Protein AF-A0A5K1D050-F1 (afdb_monomer)

Mean predicted aligned error: 5.36 Å

Secondary structure (DSSP, 8-state):
-HHHHHHHHHHHHHHHHHHHHHHHHHHHHHHEEE-TTT--EEEPPTT--EEE-TTT--EEETTT--B-SSSTT-

Structure (mmCIF, N/CA/C/O backbone):
data_AF-A0A5K1D050-F1
#
_entry.id   AF-A0A5K1D050-F1
#
loop_
_atom_site.group_PDB
_atom_site.id
_atom_site.type_symbol
_atom_site.label_atom_id
_atom_site.label_alt_id
_atom_site.label_comp_id
_atom_site.label_asym_id
_atom_site.label_entity_id
_atom_site.label_seq_id
_atom_site.pdbx_PDB_ins_code
_atom_site.Cartn_x
_atom_site.Cartn_y
_atom_site.Cartn_z
_atom_site.occupancy
_atom_site.B_iso_or_equiv
_atom_site.auth_seq_id
_atom_site.auth_comp_id
_atom_site.auth_asym_id
_atom_site.auth_atom_id
_atom_site.pdbx_PDB_model_num
ATOM 1 N N . GLU A 1 1 ? -23.499 -3.894 40.601 1.00 70.31 1 GLU A N 1
ATOM 2 C CA . GLU A 1 1 ? -23.083 -2.513 40.249 1.00 70.31 1 GLU A CA 1
ATOM 3 C C . GLU A 1 1 ? -21.645 -2.349 39.733 1.00 70.31 1 GLU A C 1
ATOM 5 O O . GLU A 1 1 ? -21.491 -2.053 38.551 1.00 70.31 1 GLU A O 1
ATOM 10 N N . ARG A 1 2 ? -20.582 -2.558 40.531 1.00 79.25 2 ARG A N 1
ATOM 11 C CA . ARG A 1 2 ? -19.183 -2.271 40.116 1.00 79.25 2 ARG A CA 1
ATOM 12 C C . ARG A 1 2 ? -18.715 -3.038 38.867 1.00 79.25 2 ARG A C 1
ATOM 14 O O . ARG A 1 2 ? -18.210 -2.420 37.937 1.00 79.25 2 ARG A O 1
ATOM 21 N N . GLN A 1 3 ? -18.961 -4.349 38.805 1.00 79.75 3 GLN A N 1
ATOM 22 C CA . GLN A 1 3 ? -18.595 -5.182 37.647 1.00 79.75 3 GLN A CA 1
ATOM 23 C C . GLN A 1 3 ? -19.294 -4.740 36.349 1.00 79.75 3 GLN A C 1
ATOM 25 O O . GLN A 1 3 ? -18.653 -4.643 35.310 1.00 79.75 3 GLN A O 1
ATOM 30 N N . LYS A 1 4 ? -20.587 -4.381 36.402 1.00 82.38 4 LYS A N 1
ATOM 31 C CA . LYS A 1 4 ? -21.326 -3.872 35.229 1.00 82.38 4 LYS A CA 1
ATOM 32 C C . LYS A 1 4 ? -20.746 -2.552 34.706 1.00 82.38 4 LYS A C 1
ATOM 34 O O . LYS A 1 4 ? -20.703 -2.340 33.498 1.00 82.38 4 LYS A O 1
ATOM 39 N N . ARG A 1 5 ? -20.294 -1.661 35.599 1.00 85.69 5 ARG A N 1
ATOM 40 C CA . ARG A 1 5 ? -19.626 -0.403 35.213 1.00 85.69 5 ARG A CA 1
ATOM 41 C C . ARG A 1 5 ? -18.276 -0.663 34.545 1.00 85.69 5 ARG A C 1
ATOM 43 O O . ARG A 1 5 ? -17.968 0.004 33.562 1.00 85.69 5 ARG A O 1
ATOM 50 N N . GLN A 1 6 ? -17.525 -1.641 35.048 1.00 86.38 6 GLN A N 1
ATOM 51 C CA . GLN A 1 6 ? -16.235 -2.044 34.490 1.00 86.38 6 GLN A CA 1
ATOM 52 C C . GLN A 1 6 ? -16.392 -2.662 33.093 1.00 86.38 6 GLN A C 1
ATOM 54 O O . GLN A 1 6 ? -15.789 -2.162 32.153 1.00 86.38 6 GLN A O 1
ATOM 59 N N . LEU A 1 7 ? -17.328 -3.604 32.917 1.00 86.94 7 LEU A N 1
ATOM 60 C CA . LEU A 1 7 ? -17.655 -4.191 31.608 1.00 86.94 7 LEU A CA 1
ATOM 61 C C . LEU A 1 7 ? -18.034 -3.129 30.558 1.00 86.94 7 LEU A C 1
ATOM 63 O O . LEU A 1 7 ? -17.584 -3.191 29.417 1.00 86.94 7 LEU A O 1
ATOM 67 N N . LYS A 1 8 ? -18.825 -2.114 30.938 1.00 92.44 8 LYS A N 1
ATOM 68 C CA . LYS A 1 8 ? -19.162 -0.990 30.043 1.00 92.44 8 LYS A CA 1
ATOM 69 C C . LYS A 1 8 ? -17.951 -0.118 29.696 1.00 92.44 8 LYS A C 1
ATOM 71 O O . LYS A 1 8 ? -17.902 0.429 28.599 1.00 92.44 8 LYS A O 1
ATOM 76 N N . ALA A 1 9 ? -17.012 0.068 30.623 1.00 93.62 9 ALA A N 1
ATOM 77 C CA . ALA A 1 9 ? -15.790 0.827 30.363 1.00 93.62 9 ALA A CA 1
ATOM 78 C C . ALA A 1 9 ? -14.854 0.073 29.408 1.00 93.62 9 ALA A C 1
ATOM 80 O O . ALA A 1 9 ? -14.342 0.678 28.469 1.00 93.62 9 ALA A O 1
ATOM 81 N N . ASP A 1 10 ? -14.713 -1.240 29.595 1.00 95.19 10 ASP A N 1
ATOM 82 C CA . ASP A 1 10 ? -13.911 -2.100 28.722 1.00 95.19 10 ASP A CA 1
ATOM 83 C C . ASP A 1 10 ? -14.473 -2.132 27.298 1.00 95.19 10 ASP A C 1
ATOM 85 O O . ASP A 1 10 ? -13.719 -2.034 26.332 1.00 95.19 10 ASP A O 1
ATOM 89 N N . GLN A 1 11 ? -15.802 -2.202 27.161 1.00 96.06 11 GLN A N 1
ATOM 90 C CA . GLN A 1 11 ? -16.469 -2.134 25.862 1.00 96.06 11 GLN A CA 1
ATOM 91 C C . GLN A 1 11 ? -16.170 -0.812 25.138 1.00 96.06 11 GLN A C 1
ATOM 93 O O . GLN A 1 11 ? -15.719 -0.834 23.996 1.00 96.06 11 GLN A O 1
ATOM 98 N N . ARG A 1 12 ? -16.319 0.333 25.822 1.00 95.56 12 ARG A N 1
ATOM 99 C CA . ARG A 1 12 ? -15.983 1.649 25.246 1.00 95.56 12 ARG A CA 1
ATOM 100 C C . ARG A 1 12 ? -14.519 1.753 24.828 1.00 95.56 12 ARG A C 1
ATOM 102 O O . ARG A 1 12 ? -14.215 2.378 23.818 1.00 95.56 12 ARG A O 1
ATOM 109 N N . ARG A 1 13 ? -13.606 1.158 25.600 1.00 96.81 13 ARG A N 1
ATOM 110 C CA . ARG A 1 13 ? -12.182 1.151 25.257 1.00 96.81 13 ARG A CA 1
ATOM 111 C C . ARG A 1 13 ? -11.917 0.350 23.983 1.00 96.81 13 ARG A C 1
ATOM 113 O O . ARG A 1 13 ? -11.241 0.857 23.099 1.00 96.81 13 ARG A O 1
ATOM 120 N N . LYS A 1 14 ? -12.509 -0.841 23.852 1.00 97.25 14 LYS A N 1
ATOM 121 C CA . LYS A 1 14 ? -12.407 -1.658 22.630 1.00 97.25 14 LYS A CA 1
ATOM 122 C C . LYS A 1 14 ? -12.965 -0.939 21.403 1.00 97.25 14 LYS A C 1
ATOM 124 O O . LYS A 1 14 ? -12.373 -1.013 20.332 1.00 97.25 14 LYS A O 1
ATOM 129 N N . GLU A 1 15 ? -14.085 -0.238 21.559 1.00 97.75 15 GLU A N 1
ATOM 130 C CA . GLU A 1 15 ? -14.677 0.567 20.485 1.00 97.75 15 GLU A CA 1
ATOM 131 C C . GLU A 1 15 ? -13.746 1.704 20.052 1.00 97.75 15 GLU A C 1
ATOM 133 O O . GLU A 1 15 ? -13.522 1.888 18.858 1.00 97.75 15 GLU A O 1
ATOM 138 N N . LEU A 1 16 ? -13.149 2.424 21.007 1.00 97.62 16 LEU A N 1
ATOM 139 C CA . LEU A 1 16 ? -12.173 3.473 20.712 1.00 97.62 16 LEU A CA 1
ATOM 140 C C . LEU A 1 16 ? -10.929 2.918 20.004 1.00 97.62 16 LEU A C 1
ATOM 142 O O . LEU A 1 16 ? -10.470 3.503 19.025 1.00 97.62 16 LEU A O 1
ATOM 146 N N . ASP A 1 17 ? -10.407 1.781 20.464 1.00 98.12 17 ASP A N 1
ATOM 147 C CA . ASP A 1 17 ? -9.248 1.130 19.850 1.00 98.12 17 ASP A CA 1
ATOM 148 C C . ASP A 1 17 ? -9.550 0.708 18.403 1.00 98.12 17 ASP A C 1
ATOM 150 O O . ASP A 1 17 ? -8.734 0.940 17.509 1.00 98.12 17 ASP A O 1
ATOM 154 N N . LEU A 1 18 ? -10.750 0.177 18.140 1.00 97.75 18 LEU A N 1
ATOM 155 C CA . LEU A 1 18 ? -11.193 -0.168 16.787 1.00 97.75 18 LEU A CA 1
ATOM 156 C C . LEU A 1 18 ? -11.296 1.071 15.885 1.00 97.75 18 LEU A C 1
ATOM 158 O O . LEU A 1 18 ? -10.827 1.048 14.747 1.00 97.75 18 LEU A O 1
ATOM 162 N N . ILE A 1 19 ? -11.873 2.166 16.390 1.00 98.12 19 ILE A N 1
ATOM 163 C CA . ILE A 1 19 ? -11.949 3.438 15.658 1.00 98.12 19 ILE A CA 1
ATOM 164 C C . ILE A 1 19 ? -10.541 3.923 15.301 1.00 98.12 19 ILE A C 1
ATOM 166 O O . ILE A 1 19 ? -10.280 4.254 14.144 1.00 98.12 19 ILE A O 1
ATOM 170 N N . ASN A 1 20 ? -9.616 3.909 16.261 1.00 98.06 20 ASN A N 1
ATOM 171 C CA . ASN A 1 20 ? -8.235 4.334 16.041 1.00 98.06 20 ASN A CA 1
ATOM 172 C C . ASN A 1 20 ? -7.519 3.467 14.996 1.00 98.06 20 ASN A C 1
ATOM 174 O O . ASN A 1 20 ? -6.806 4.000 14.145 1.00 98.06 20 ASN A O 1
ATOM 178 N N . GLN A 1 21 ? -7.745 2.150 15.001 1.00 97.94 21 GLN A N 1
ATOM 179 C CA . GLN A 1 21 ? -7.202 1.245 13.985 1.00 97.94 21 GLN A CA 1
ATOM 180 C C . GLN A 1 21 ? -7.738 1.567 12.583 1.00 97.94 21 GLN A C 1
ATOM 182 O O . GLN A 1 21 ? -6.956 1.663 11.637 1.00 97.94 21 GLN A O 1
ATOM 187 N N . ILE A 1 22 ? -9.047 1.798 12.443 1.00 98.00 22 ILE A N 1
ATOM 188 C CA . ILE A 1 22 ? -9.661 2.162 11.156 1.00 98.00 22 ILE A CA 1
ATOM 189 C C . ILE A 1 22 ? -9.094 3.487 10.641 1.00 98.00 22 ILE A C 1
ATOM 191 O O . ILE A 1 22 ? -8.733 3.594 9.466 1.00 98.00 22 ILE A O 1
ATOM 195 N N . LEU A 1 23 ? -8.997 4.496 11.510 1.00 98.19 23 LEU A N 1
ATOM 196 C CA . LEU A 1 23 ? -8.446 5.802 11.152 1.00 98.19 23 LEU A CA 1
ATOM 197 C C . LEU A 1 23 ? -6.978 5.697 10.728 1.00 98.19 23 LEU A C 1
ATOM 199 O O . LEU A 1 23 ? -6.596 6.290 9.722 1.00 98.19 23 LEU A O 1
ATOM 203 N N . SER A 1 24 ? -6.184 4.896 11.440 1.00 97.31 24 SER A N 1
ATOM 204 C CA . SER A 1 24 ? -4.782 4.646 11.100 1.00 97.31 24 SER A CA 1
ATOM 205 C C 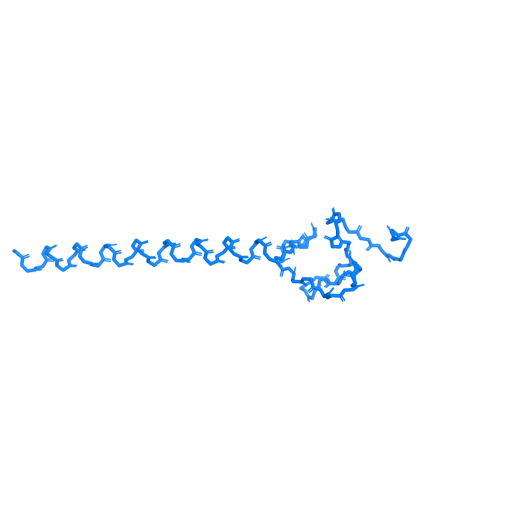. SER A 1 24 ? -4.635 4.002 9.717 1.00 97.31 24 SER A C 1
ATOM 207 O O . SER A 1 24 ? -3.901 4.520 8.876 1.00 97.31 24 SER A O 1
ATOM 209 N N . VAL A 1 25 ? -5.388 2.935 9.426 1.00 96.31 25 VAL A 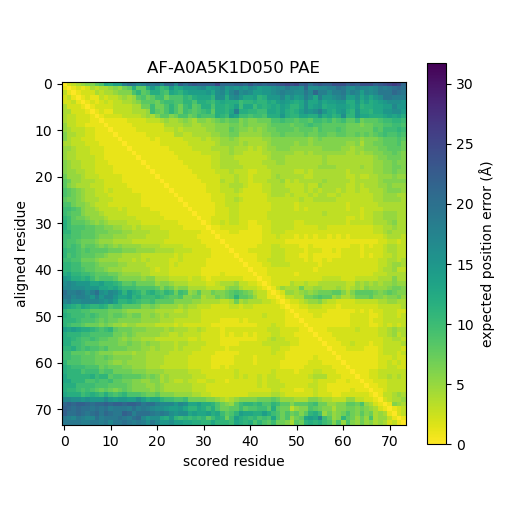N 1
ATOM 210 C CA . VAL A 1 25 ? -5.351 2.269 8.110 1.00 96.31 25 VAL A CA 1
ATOM 211 C C . VAL A 1 25 ? -5.804 3.214 6.996 1.00 96.31 25 VAL A C 1
ATOM 213 O O . VAL A 1 25 ? -5.176 3.277 5.939 1.00 96.31 25 VAL A O 1
ATOM 216 N N . LYS A 1 26 ? -6.870 3.986 7.230 1.00 96.88 26 LYS A N 1
ATOM 217 C CA . LYS A 1 26 ? -7.365 4.975 6.266 1.00 96.88 26 LYS A CA 1
ATOM 218 C C . LYS A 1 26 ? -6.299 6.016 5.930 1.00 96.88 26 LYS A C 1
ATOM 220 O O . LYS A 1 26 ? -6.157 6.380 4.765 1.00 96.88 26 LYS A O 1
ATOM 225 N N . GLU A 1 27 ? -5.551 6.475 6.928 1.00 97.44 27 GLU A N 1
ATOM 226 C CA . GLU A 1 27 ? -4.485 7.452 6.731 1.00 97.44 27 GLU A CA 1
ATOM 227 C C . GLU A 1 27 ? -3.328 6.872 5.914 1.00 97.44 27 GLU A C 1
ATOM 229 O O . GLU A 1 27 ? -2.895 7.498 4.948 1.00 97.44 27 GLU A O 1
ATOM 234 N N . VAL A 1 28 ? -2.907 5.636 6.207 1.00 95.88 28 VAL A N 1
ATOM 235 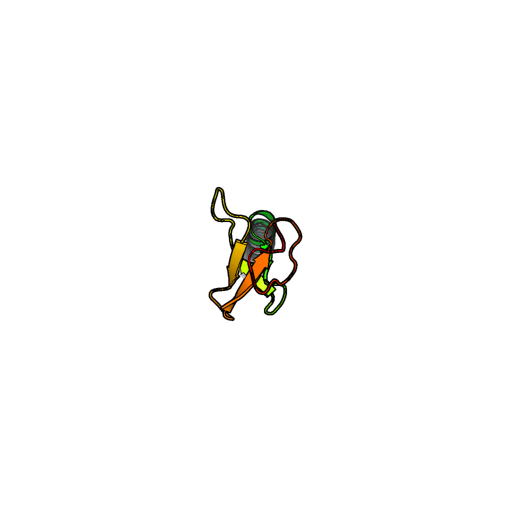C CA . VAL A 1 28 ? -1.899 4.923 5.404 1.00 95.88 28 VAL A CA 1
ATOM 236 C C . VAL A 1 28 ? -2.327 4.852 3.938 1.00 95.88 28 VAL A C 1
ATOM 238 O O . VAL A 1 28 ? -1.544 5.193 3.054 1.00 95.88 28 VAL A O 1
ATOM 241 N N . LEU A 1 29 ? -3.576 4.475 3.657 1.00 94.00 29 LEU A N 1
ATOM 242 C CA . LEU A 1 29 ? -4.095 4.388 2.286 1.00 94.00 29 LEU A CA 1
ATOM 243 C C . LEU A 1 29 ? -4.247 5.755 1.603 1.00 94.00 29 LEU A C 1
ATOM 245 O O . LEU A 1 29 ? -4.211 5.832 0.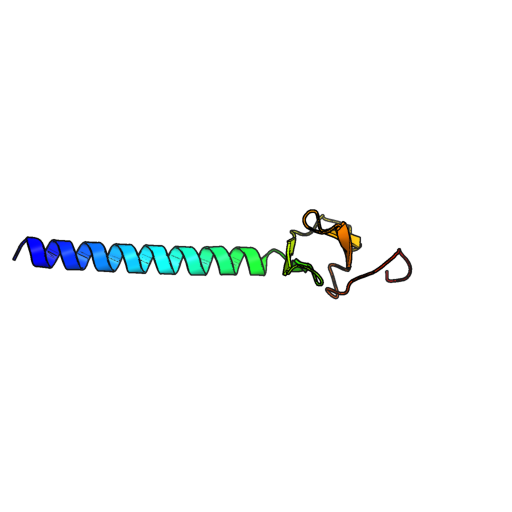376 1.00 94.00 29 LEU A O 1
ATOM 249 N N . ARG A 1 30 ? -4.408 6.835 2.374 1.00 94.69 30 ARG A N 1
ATOM 250 C CA . ARG A 1 30 ? -4.489 8.206 1.853 1.00 94.69 30 ARG A CA 1
ATOM 251 C C . ARG A 1 30 ? -3.133 8.708 1.363 1.00 94.69 30 ARG A C 1
ATOM 253 O O . ARG A 1 30 ? -3.076 9.401 0.348 1.00 94.69 30 ARG A O 1
ATOM 260 N N . VAL A 1 31 ? -2.059 8.384 2.083 1.00 94.00 31 VAL A N 1
ATOM 261 C CA . VAL A 1 31 ? -0.703 8.904 1.817 1.00 94.00 31 VAL A CA 1
ATOM 262 C C . VAL A 1 31 ? 0.174 7.959 0.992 1.00 94.00 31 VAL A C 1
ATOM 264 O O . VAL A 1 31 ? 1.297 8.312 0.636 1.00 94.00 31 VAL A O 1
ATOM 267 N N . SER A 1 32 ? -0.334 6.777 0.651 1.00 95.19 32 SER A N 1
ATOM 268 C CA . SER A 1 32 ? 0.377 5.764 -0.131 1.00 95.19 32 SER A CA 1
ATOM 269 C C . SER A 1 32 ? -0.402 5.353 -1.383 1.00 95.19 32 SER A C 1
ATOM 271 O O . SER A 1 32 ? -1.562 5.719 -1.588 1.00 95.19 32 SER A O 1
ATOM 273 N N . LYS A 1 33 ? 0.245 4.574 -2.250 1.00 95.19 33 LYS A N 1
ATOM 274 C CA . LYS A 1 33 ? -0.400 3.852 -3.350 1.00 95.19 33 LYS A CA 1
ATOM 275 C C . LYS A 1 33 ? -0.179 2.361 -3.187 1.00 95.19 33 LYS A C 1
ATOM 277 O O . LYS A 1 33 ? 0.900 1.923 -2.806 1.00 95.19 33 LYS A O 1
ATOM 282 N N . GLN A 1 34 ? -1.201 1.574 -3.495 1.00 97.00 34 GLN A N 1
ATOM 283 C CA . GLN A 1 34 ? -1.090 0.123 -3.448 1.00 97.00 34 GLN A CA 1
ATOM 284 C C . GLN A 1 34 ? -0.436 -0.402 -4.720 1.00 97.00 34 GLN A C 1
ATOM 286 O O . GLN A 1 34 ? -0.921 -0.127 -5.819 1.00 97.00 34 GLN A O 1
ATOM 291 N N . CYS A 1 35 ? 0.608 -1.218 -4.555 1.00 97.00 35 CYS A N 1
ATOM 292 C CA . CYS A 1 35 ? 1.248 -1.933 -5.651 1.00 97.00 35 CYS A CA 1
ATOM 293 C C . CYS A 1 35 ? 0.183 -2.641 -6.512 1.00 97.00 35 CYS A C 1
ATOM 295 O O . CYS A 1 35 ? -0.637 -3.387 -5.965 1.00 97.00 35 CYS A O 1
ATOM 297 N N . PRO A 1 36 ? 0.180 -2.464 -7.845 1.00 96.94 36 PRO A N 1
ATOM 298 C CA . PRO A 1 36 ? -0.828 -3.077 -8.708 1.00 96.94 36 PRO A CA 1
ATOM 299 C C . PRO A 1 36 ? -0.809 -4.609 -8.650 1.00 96.94 36 PRO A C 1
ATOM 301 O O . PRO A 1 36 ? -1.878 -5.212 -8.760 1.00 96.94 36 PRO A O 1
ATOM 304 N N . SER A 1 37 ? 0.363 -5.205 -8.398 1.00 96.81 37 SER A N 1
ATOM 305 C CA . SER A 1 37 ? 0.573 -6.653 -8.305 1.00 96.81 37 SER A CA 1
ATOM 306 C C . SER A 1 37 ? 0.175 -7.217 -6.931 1.00 96.81 37 SER A C 1
ATOM 308 O O . SER A 1 37 ? -0.817 -7.931 -6.826 1.00 96.81 37 SER A O 1
ATOM 310 N N . CYS A 1 38 ? 0.872 -6.839 -5.850 1.00 97.38 38 CYS A N 1
ATOM 311 C CA . CYS A 1 38 ? 0.690 -7.469 -4.530 1.00 97.38 38 CYS A CA 1
ATOM 312 C C . CYS A 1 38 ? -0.121 -6.652 -3.506 1.00 97.38 38 CYS A C 1
ATOM 314 O O . CYS A 1 38 ? -0.293 -7.088 -2.372 1.00 97.38 38 CYS A O 1
ATOM 316 N N . LYS A 1 39 ? -0.599 -5.456 -3.870 1.00 96.56 39 LYS A N 1
ATOM 317 C CA . LYS A 1 39 ? -1.381 -4.532 -3.018 1.00 96.56 39 LYS A CA 1
ATOM 318 C C . LYS A 1 39 ? -0.672 -3.961 -1.782 1.00 96.56 39 LYS A C 1
ATOM 320 O O . LYS A 1 39 ? -1.302 -3.209 -1.037 1.00 96.56 39 LYS A O 1
ATOM 325 N N . MET A 1 40 ? 0.626 -4.224 -1.604 1.00 96.44 40 MET A N 1
ATOM 326 C CA . MET A 1 40 ? 1.449 -3.553 -0.590 1.00 96.44 40 MET A CA 1
ATOM 327 C C . MET A 1 40 ? 1.335 -2.029 -0.736 1.00 96.44 40 MET A C 1
ATOM 329 O O . MET A 1 40 ? 1.444 -1.511 -1.849 1.00 96.44 40 MET A O 1
ATOM 333 N N . ALA A 1 41 ? 1.114 -1.323 0.371 1.00 96.56 41 ALA A N 1
ATOM 334 C CA . ALA A 1 41 ? 1.093 0.134 0.409 1.00 96.56 41 ALA A CA 1
ATOM 335 C C . ALA A 1 41 ? 2.520 0.684 0.258 1.00 96.56 41 ALA A C 1
ATOM 337 O O . ALA A 1 41 ? 3.405 0.351 1.040 1.00 96.56 41 ALA A O 1
ATOM 338 N N . ILE A 1 42 ? 2.742 1.516 -0.756 1.00 95.62 42 ILE A N 1
ATOM 339 C CA . ILE A 1 42 ? 4.034 2.116 -1.090 1.00 95.62 42 ILE A CA 1
ATOM 340 C C . ILE A 1 42 ? 3.903 3.634 -0.986 1.00 95.62 42 ILE A C 1
ATOM 342 O O . ILE A 1 42 ? 3.051 4.235 -1.644 1.00 95.62 42 ILE A O 1
ATOM 346 N N . SER A 1 43 ? 4.743 4.258 -0.164 1.00 94.19 43 SER A N 1
ATOM 347 C CA . SER A 1 43 ? 4.832 5.718 -0.060 1.00 94.19 43 SER A CA 1
ATOM 348 C C . SER A 1 43 ? 5.568 6.305 -1.261 1.00 94.19 43 SER A C 1
ATOM 350 O O . SER A 1 43 ? 6.511 5.703 -1.778 1.00 94.19 43 SER A O 1
ATOM 352 N N . LYS A 1 44 ? 5.149 7.490 -1.708 1.00 90.94 44 LYS A N 1
ATOM 353 C CA . LYS A 1 44 ? 5.803 8.195 -2.815 1.00 90.94 44 LYS A CA 1
ATOM 354 C C . LYS A 1 44 ? 7.223 8.614 -2.430 1.00 90.94 44 LYS A C 1
ATOM 356 O O . LYS A 1 44 ? 7.425 9.149 -1.344 1.00 90.94 44 LYS A O 1
ATOM 361 N N . ILE A 1 45 ? 8.166 8.462 -3.355 1.00 88.06 45 ILE A N 1
ATOM 362 C CA . ILE A 1 45 ? 9.450 9.167 -3.302 1.00 88.06 45 ILE A CA 1
ATOM 363 C C . ILE A 1 45 ? 9.296 10.458 -4.111 1.00 88.06 45 ILE A C 1
ATOM 365 O O . ILE A 1 45 ? 8.824 10.435 -5.252 1.00 88.06 45 ILE A O 1
ATOM 369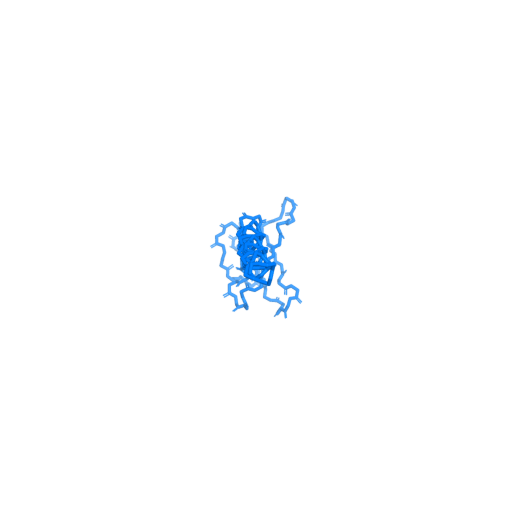 N N . GLU A 1 46 ? 9.648 11.594 -3.512 1.00 88.69 46 GLU A N 1
ATOM 370 C CA . GLU A 1 46 ? 9.543 12.896 -4.174 1.00 88.69 46 GLU A CA 1
ATOM 371 C C . GLU A 1 46 ? 10.318 12.927 -5.499 1.00 88.69 46 GLU A C 1
ATOM 373 O O . GLU A 1 46 ? 11.390 12.342 -5.638 1.00 88.69 46 GLU A O 1
ATOM 378 N N . GLY A 1 47 ? 9.739 13.586 -6.505 1.00 87.00 47 GLY A N 1
ATOM 379 C CA . GLY A 1 47 ? 10.348 13.727 -7.833 1.00 87.00 47 GLY A CA 1
ATOM 380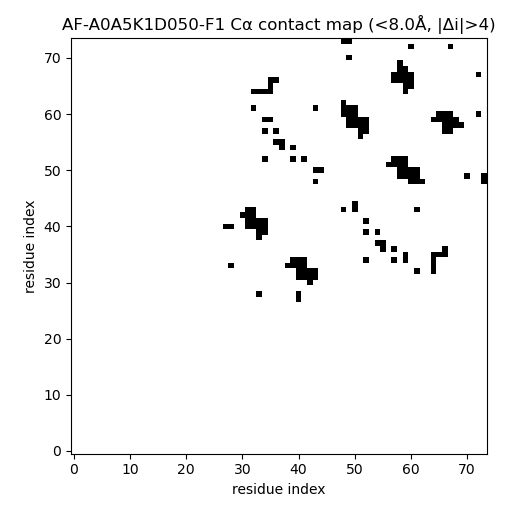 C C . GLY A 1 47 ? 10.337 12.485 -8.738 1.00 87.00 47 GLY A C 1
ATOM 381 O O . GLY A 1 47 ? 10.630 12.629 -9.922 1.00 87.00 47 GLY A O 1
ATOM 382 N N . CYS A 1 48 ? 9.944 11.294 -8.263 1.00 88.88 48 CYS A N 1
ATOM 383 C CA . CYS A 1 48 ? 9.931 10.080 -9.088 1.00 88.88 48 CYS A CA 1
ATOM 384 C C . CYS A 1 48 ? 8.529 9.468 -9.224 1.00 88.88 48 CYS A C 1
ATOM 386 O O . CYS A 1 48 ? 7.849 9.198 -8.236 1.00 88.88 48 CYS A O 1
ATOM 388 N N . ASN A 1 49 ? 8.090 9.213 -10.462 1.00 93.12 49 ASN A N 1
ATOM 389 C CA . ASN A 1 49 ? 6.856 8.460 -10.716 1.00 93.12 49 ASN A CA 1
ATOM 390 C C . ASN A 1 49 ? 7.122 6.974 -11.004 1.00 93.12 49 ASN A C 1
ATOM 392 O O . ASN A 1 49 ? 6.189 6.184 -10.888 1.00 93.12 49 ASN A O 1
ATOM 396 N N . LYS A 1 50 ? 8.359 6.590 -11.350 1.00 93.75 50 LYS A N 1
ATOM 397 C CA . LYS A 1 50 ? 8.781 5.195 -11.519 1.00 93.75 50 LYS A CA 1
ATOM 398 C C . LYS A 1 50 ? 9.145 4.616 -10.157 1.00 93.75 50 LYS A C 1
ATOM 400 O O . LYS A 1 50 ? 10.199 4.927 -9.614 1.00 93.75 50 LYS A O 1
ATOM 405 N N . MET A 1 51 ? 8.271 3.787 -9.607 1.00 94.75 51 MET A N 1
ATOM 406 C CA . MET A 1 51 ? 8.443 3.201 -8.279 1.00 94.75 51 MET A CA 1
ATOM 407 C C . MET A 1 51 ? 8.652 1.694 -8.388 1.00 94.75 51 MET A C 1
ATOM 409 O O . MET A 1 51 ? 8.086 1.057 -9.272 1.00 94.75 51 MET A O 1
ATOM 413 N N . GLU A 1 52 ? 9.432 1.125 -7.474 1.00 95.00 52 GLU A N 1
ATOM 414 C CA . GLU A 1 52 ? 9.627 -0.319 -7.327 1.00 95.00 52 GLU A CA 1
ATOM 415 C C . GLU A 1 52 ? 8.929 -0.805 -6.056 1.00 95.00 52 GLU A C 1
ATOM 417 O O . GLU A 1 52 ? 9.017 -0.177 -4.998 1.00 95.00 52 GLU A O 1
ATOM 422 N N . CYS A 1 53 ? 8.202 -1.917 -6.144 1.00 96.00 53 CYS A N 1
ATOM 423 C CA . CYS A 1 53 ? 7.604 -2.529 -4.968 1.00 96.00 53 CYS A CA 1
ATOM 424 C C . CYS A 1 53 ? 8.616 -3.418 -4.238 1.00 96.00 53 CYS A C 1
ATOM 426 O O . CYS A 1 53 ? 8.857 -4.540 -4.662 1.00 96.00 53 CYS A O 1
ATOM 428 N N . TRP A 1 54 ? 9.091 -2.991 -3.070 1.00 94.50 54 TRP A N 1
ATOM 429 C CA . TRP A 1 54 ? 10.017 -3.770 -2.230 1.00 94.50 54 TRP A CA 1
ATOM 430 C C . TRP A 1 54 ? 9.525 -5.170 -1.832 1.00 94.50 54 TRP A C 1
ATOM 432 O O . TRP A 1 54 ? 10.330 -6.039 -1.524 1.00 94.50 54 TRP A O 1
ATOM 442 N N . ASN A 1 55 ? 8.210 -5.401 -1.834 1.00 97.00 55 ASN A N 1
ATOM 443 C CA . ASN A 1 55 ? 7.636 -6.698 -1.479 1.00 97.00 55 ASN A CA 1
ATOM 444 C C . ASN A 1 55 ? 7.657 -7.715 -2.634 1.00 97.00 55 ASN A C 1
ATOM 446 O O . ASN A 1 55 ? 7.716 -8.911 -2.385 1.00 97.00 55 ASN A O 1
ATOM 450 N N . CYS A 1 56 ? 7.552 -7.268 -3.891 1.00 96.94 56 CYS A N 1
ATOM 451 C CA . CYS A 1 56 ? 7.399 -8.179 -5.039 1.00 96.94 56 CYS A CA 1
ATOM 452 C C . CYS A 1 56 ? 8.268 -7.840 -6.260 1.00 96.94 56 CYS A C 1
ATOM 454 O O . CYS A 1 56 ? 8.167 -8.516 -7.275 1.00 96.94 56 CYS A O 1
ATOM 456 N N . GLY A 1 57 ? 9.073 -6.779 -6.199 1.00 95.38 57 GLY A N 1
ATOM 457 C CA . GLY A 1 57 ? 9.941 -6.308 -7.282 1.00 95.38 57 GLY A CA 1
ATOM 458 C C . GLY A 1 57 ? 9.232 -5.594 -8.440 1.00 95.38 57 GLY A C 1
ATOM 459 O O . GLY A 1 57 ? 9.896 -5.017 -9.291 1.00 95.38 57 GLY A O 1
ATOM 460 N N . GLN A 1 58 ? 7.894 -5.584 -8.502 1.00 95.69 58 GLN A N 1
ATOM 461 C CA . GLN A 1 58 ? 7.176 -4.970 -9.625 1.00 95.69 58 GLN A CA 1
ATOM 462 C C . GLN A 1 58 ? 7.428 -3.457 -9.711 1.00 95.69 58 GLN A C 1
ATOM 464 O O . GLN A 1 58 ? 7.100 -2.713 -8.777 1.00 95.69 58 GLN A O 1
ATOM 469 N N . TYR A 1 59 ? 7.891 -2.992 -10.874 1.00 95.62 59 TYR A N 1
ATOM 470 C CA . TYR A 1 59 ? 7.886 -1.572 -11.215 1.00 95.62 59 TYR A CA 1
ATOM 471 C C . TYR A 1 59 ? 6.468 -1.093 -11.548 1.00 95.62 59 TYR A C 1
ATOM 473 O O . TYR A 1 59 ? 5.699 -1.781 -12.224 1.00 95.62 59 TYR A O 1
ATOM 481 N N . PHE A 1 60 ? 6.100 0.098 -11.081 1.00 96.25 60 PHE A N 1
ATOM 482 C CA . PHE A 1 60 ? 4.806 0.714 -11.372 1.00 96.25 60 PHE A CA 1
ATOM 483 C C . PHE A 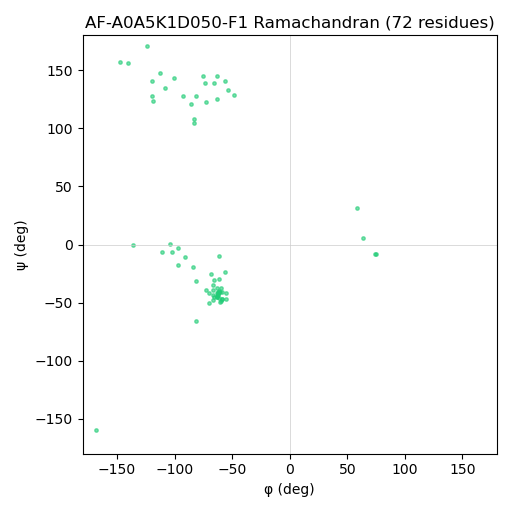1 60 ? 4.898 2.243 -11.436 1.00 96.25 60 PHE A C 1
ATOM 485 O O . PHE A 1 60 ? 5.788 2.866 -10.855 1.00 96.25 60 PHE A O 1
ATOM 492 N N . CYS A 1 61 ? 3.952 2.862 -12.140 1.00 95.31 61 CYS A N 1
ATOM 493 C CA . CYS A 1 61 ? 3.803 4.311 -12.177 1.00 95.31 61 CYS A CA 1
ATOM 494 C C . CYS A 1 61 ? 2.948 4.805 -11.009 1.00 95.31 61 CYS A C 1
ATOM 496 O O . CYS A 1 61 ? 1.770 4.466 -10.905 1.00 95.31 61 CYS A O 1
ATOM 498 N N . TYR A 1 62 ? 3.503 5.670 -10.161 1.00 94.62 62 TYR A N 1
ATOM 499 C CA . TYR A 1 62 ? 2.803 6.195 -8.986 1.00 94.62 62 TYR A CA 1
ATOM 500 C C . TYR A 1 62 ? 1.591 7.073 -9.340 1.00 94.62 62 TYR A C 1
ATOM 502 O O . TYR A 1 62 ? 0.614 7.120 -8.592 1.00 94.62 62 TYR A O 1
ATOM 510 N N . LYS A 1 63 ? 1.627 7.768 -10.490 1.00 92.81 63 LYS A N 1
ATOM 511 C CA . LYS A 1 63 ? 0.523 8.637 -10.937 1.00 92.81 63 LYS A CA 1
ATOM 512 C C . LYS A 1 63 ? -0.708 7.834 -11.352 1.00 92.81 63 LYS A C 1
ATOM 514 O O . LYS A 1 63 ? -1.807 8.141 -10.904 1.00 92.81 63 LYS A O 1
ATOM 519 N N . CYS A 1 64 ? -0.529 6.831 -12.212 1.00 93.56 64 CYS A N 1
ATOM 520 C CA . CYS A 1 64 ? -1.641 6.082 -12.808 1.00 93.56 6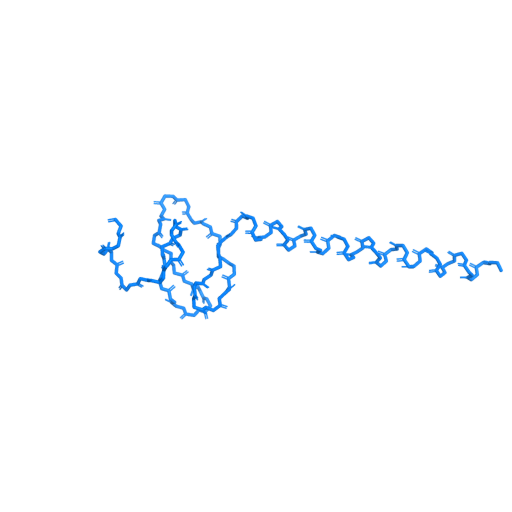4 CYS A CA 1
ATOM 521 C C . CYS A 1 64 ? -1.887 4.708 -12.160 1.00 93.56 64 CYS A C 1
ATOM 523 O O . CYS A 1 64 ? -2.868 4.047 -12.488 1.00 93.56 64 CYS A O 1
ATOM 525 N N . ASN A 1 65 ? -1.014 4.286 -11.241 1.00 95.00 65 ASN A N 1
ATOM 526 C CA . ASN A 1 65 ? -1.048 3.008 -10.530 1.00 95.00 65 ASN A CA 1
ATOM 527 C C . ASN A 1 65 ? -1.018 1.759 -11.432 1.00 95.00 65 ASN A C 1
ATOM 529 O O . ASN A 1 65 ? -1.592 0.727 -11.083 1.00 95.00 65 ASN A O 1
ATOM 533 N N . LYS A 1 66 ? -0.360 1.844 -12.595 1.00 95.00 66 LYS A N 1
ATOM 534 C CA . LYS A 1 66 ? -0.181 0.719 -13.527 1.00 95.00 66 LYS A CA 1
ATOM 535 C C . LYS A 1 66 ? 1.204 0.102 -13.384 1.00 95.00 66 LYS A C 1
ATOM 537 O O . LYS A 1 66 ? 2.174 0.828 -13.173 1.00 95.00 66 LYS A O 1
ATOM 542 N N . ALA A 1 67 ? 1.274 -1.221 -13.514 1.00 95.56 67 ALA A N 1
ATOM 543 C CA . ALA A 1 67 ? 2.535 -1.938 -13.661 1.00 95.56 67 ALA A CA 1
ATOM 544 C C . ALA A 1 67 ? 3.232 -1.498 -14.958 1.00 95.56 67 ALA A C 1
ATOM 546 O O . ALA A 1 67 ? 2.561 -1.180 -15.941 1.00 95.56 67 ALA A O 1
ATOM 547 N N . ILE A 1 68 ? 4.558 -1.436 -14.925 1.00 94.56 68 ILE A N 1
ATOM 548 C CA . ILE A 1 68 ? 5.413 -1.021 -16.040 1.00 94.56 68 ILE A CA 1
ATOM 549 C C . ILE A 1 68 ? 6.659 -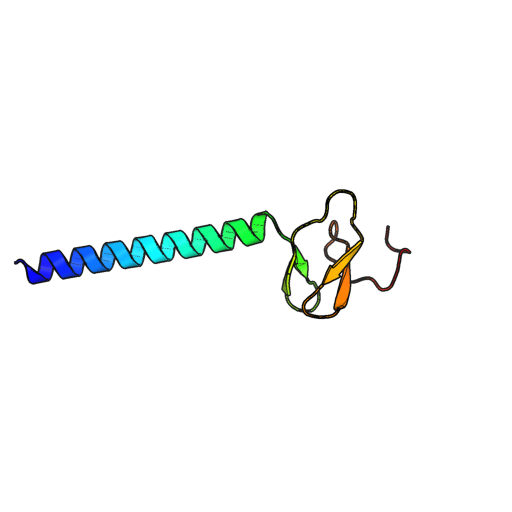1.904 -16.066 1.00 94.56 68 ILE A C 1
ATOM 551 O O . ILE A 1 68 ? 7.078 -2.392 -15.018 1.00 94.56 68 ILE A O 1
ATOM 555 N N . ASP A 1 69 ? 7.286 -2.015 -17.233 1.00 87.19 69 ASP A N 1
ATOM 556 C CA . ASP A 1 69 ? 8.503 -2.818 -17.422 1.00 87.19 69 ASP A CA 1
ATOM 557 C C . ASP A 1 69 ? 9.750 -1.952 -17.699 1.00 87.19 69 ASP A C 1
ATOM 559 O O . ASP A 1 69 ? 10.873 -2.448 -17.725 1.00 87.19 69 ASP A O 1
ATOM 563 N N . GLY A 1 70 ? 9.583 -0.632 -17.864 1.00 76.94 70 GLY A N 1
ATOM 564 C CA . GLY A 1 70 ? 10.653 0.278 -18.281 1.00 76.94 70 GLY A CA 1
ATOM 565 C C . GLY A 1 70 ? 10.304 1.762 -18.135 1.00 76.94 70 GLY A C 1
ATOM 566 O O . GLY A 1 70 ? 9.424 2.131 -17.356 1.00 76.94 70 GLY A O 1
ATOM 567 N N . TYR A 1 71 ? 11.028 2.624 -18.855 1.00 78.62 71 TYR A N 1
ATOM 568 C CA . TYR A 1 71 ? 10.818 4.082 -18.842 1.00 78.62 71 TYR A CA 1
ATOM 569 C C . TYR A 1 71 ? 9.846 4.592 -19.915 1.00 78.62 71 TYR A C 1
ATOM 571 O O . TYR A 1 71 ? 9.396 5.725 -19.791 1.00 78.62 71 TYR A O 1
ATOM 579 N N . ASP A 1 72 ? 9.440 3.762 -20.880 1.00 77.12 72 ASP A N 1
ATOM 580 C CA . ASP A 1 72 ? 8.564 4.145 -22.008 1.00 77.12 72 ASP A CA 1
ATOM 581 C C . ASP A 1 72 ? 7.168 4.653 -21.590 1.00 77.12 72 ASP A C 1
ATOM 583 O O . ASP A 1 72 ? 6.396 5.148 -22.406 1.00 77.12 72 ASP A O 1
ATOM 587 N N . HIS A 1 73 ? 6.818 4.514 -20.311 1.00 79.81 73 HIS A N 1
ATOM 588 C CA . HIS A 1 73 ? 5.538 4.928 -19.748 1.00 79.81 73 HIS A CA 1
ATOM 589 C C . HIS A 1 73 ? 5.463 6.416 -19.338 1.00 79.81 73 HIS A C 1
ATOM 591 O O . HIS A 1 73 ? 4.353 6.907 -19.114 1.00 79.81 73 HIS A O 1
ATOM 597 N N . PHE A 1 74 ? 6.596 7.106 -19.151 1.00 75.06 74 PHE A N 1
ATOM 598 C CA . PHE A 1 74 ? 6.657 8.420 -18.484 1.00 75.06 74 PHE A CA 1
ATOM 599 C C . PHE A 1 74 ? 6.834 9.609 -19.417 1.00 75.06 74 PHE A C 1
ATOM 601 O O . PHE A 1 74 ? 7.568 9.480 -20.416 1.00 75.06 74 PHE A O 1
#

Radius of gyration: 20.02 Å; Cα contacts (8 Å, |Δi|>4): 79; chains: 1; bounding box: 34×22×62 Å

Nearest PDB structures (foldseek):
  7yuj-assembly1_A  TM=6.903E-01  e=1.273E-02  Homo sapiens
  6sc9-assembly1_A  TM=8.367E-01  e=4.186E-02  Homo sapiens
  6sc8-assembly1_A  TM=8.346E-01  e=3.903E-02  Homo sapiens
  6sc7-assembly1_A  TM=8.376E-01  e=4.186E-02  Homo sapiens
  9egv-assembly1_B  TM=7.256E-01  e=2.949E-02  Homo sapiens

Foldseek 3Di:
DVVVVVVVVVVVVVVVVVVVVVVVVVVLVVQFAAQPPPGDTHGDDPPDQFDADPVPRFTAGRVVNDTDDDDPVD

Sequence (74 aa):
ERQKRQLKADQRRKELDLINQILSVKEVLRVSKQCPSCKMAISKIEGCNKMECWNCGQYFCYKCNKAIDGYDHF

Solvent-accessible surface area (backbone atoms only — not comparable to full-atom values): 4540 Å² total; per-residue (Å²): 110,72,68,61,55,49,56,54,50,54,50,53,48,54,53,50,53,51,52,52,51,53,53,50,54,53,50,53,61,70,67,29,46,52,38,69,85,82,55,53,76,42,69,79,57,88,97,53,48,81,42,69,34,91,90,76,66,52,34,27,34,70,84,80,53,41,73,48,92,69,70,92,85,114

Organism: NCBI:txid210225

pLDDT: mean 92.69, std 6.43, range [70.31, 98.19]

InterPro domains:
  IPR044066 TRIAD supradomain [PS51873] (1-74)
  IPR051628 Linear Ubiquitination-Associated E3 Ligases [PTHR22770] (33-71)